Protein AF-A0A838UR52-F1 (afdb_monomer_lite)

Foldseek 3Di:
DDDPDPDPVVVVVVVVVVVVVCVVQLQQKKWKPQDDPDIFIWGNPDVVDTDGDPVRHPHPPPIDIGGSD

Sequence (69 aa):
MTTPTPSNTSLTNFSDALAGAVETAAQAVVSVNGRQRLSSTGVLWRAGIVVAADHTIEREDDLTVTLPD

Structure (mmCIF, N/CA/C/O backbone):
data_AF-A0A838UR52-F1
#
_entry.id   AF-A0A838UR52-F1
#
loop_
_atom_site.group_PDB
_atom_site.id
_atom_site.type_symbol
_atom_site.label_atom_id
_atom_site.label_alt_id
_atom_site.label_comp_id
_atom_site.label_asym_id
_atom_site.label_entity_id
_atom_site.label_seq_id
_atom_site.pdbx_PDB_ins_code
_atom_site.Cartn_x
_atom_site.Cartn_y
_atom_site.Cartn_z
_atom_site.occupancy
_atom_site.B_iso_or_equiv
_atom_site.auth_seq_id
_atom_site.auth_comp_id
_atom_site.auth_asym_id
_atom_site.auth_atom_id
_atom_site.pdbx_PDB_model_num
ATOM 1 N N . MET A 1 1 ? -31.411 17.751 33.345 1.00 46.34 1 MET A N 1
ATOM 2 C CA . MET A 1 1 ? -31.141 17.574 31.905 1.00 46.34 1 MET A CA 1
ATOM 3 C C . MET A 1 1 ? -29.637 17.413 31.761 1.00 46.34 1 MET A C 1
ATOM 5 O O . MET A 1 1 ? -28.920 18.400 31.783 1.00 46.34 1 MET A O 1
ATOM 9 N N . THR A 1 2 ? -29.149 16.176 31.817 1.00 45.69 2 THR A N 1
ATOM 10 C CA . THR A 1 2 ? -27.717 15.842 31.833 1.00 45.69 2 THR A CA 1
ATOM 11 C C . THR A 1 2 ? -27.294 15.490 30.414 1.00 45.69 2 THR A C 1
ATOM 13 O O . THR A 1 2 ? -27.722 14.476 29.872 1.00 45.69 2 THR A O 1
ATOM 16 N N . THR A 1 3 ? -26.502 16.353 29.789 1.00 54.94 3 THR A N 1
ATOM 17 C CA . THR A 1 3 ? -25.898 16.092 28.479 1.00 54.94 3 THR A CA 1
ATOM 18 C C . THR A 1 3 ? -24.839 14.996 28.649 1.00 54.94 3 THR A C 1
ATOM 20 O O . THR A 1 3 ? -23.964 15.165 29.500 1.00 54.94 3 THR A O 1
ATOM 23 N N . PRO A 1 4 ? -24.882 13.870 27.913 1.00 59.62 4 PRO A N 1
ATOM 24 C CA . PRO A 1 4 ? -23.796 12.901 27.956 1.00 59.62 4 PRO A CA 1
ATOM 25 C C . PRO A 1 4 ? -22.552 13.540 27.330 1.00 59.62 4 PRO A C 1
ATOM 27 O O . PRO A 1 4 ? -22.550 13.901 26.154 1.00 59.62 4 PRO A O 1
ATOM 30 N N . THR A 1 5 ? -21.501 13.722 28.126 1.00 61.62 5 THR A N 1
ATOM 31 C CA . THR A 1 5 ? -20.172 14.093 27.632 1.00 61.62 5 THR A CA 1
ATOM 32 C C . THR A 1 5 ? -19.739 13.040 26.608 1.00 61.62 5 THR A C 1
ATOM 34 O O . THR A 1 5 ? -19.760 11.857 26.960 1.00 61.62 5 THR A O 1
ATOM 37 N N . PRO A 1 6 ? -19.359 13.398 25.365 1.00 62.66 6 PRO A N 1
ATOM 38 C CA . PRO A 1 6 ? -18.803 12.429 24.433 1.00 62.66 6 PRO A CA 1
ATOM 39 C C . PRO A 1 6 ? -17.508 11.883 25.040 1.00 62.66 6 PRO A C 1
ATOM 41 O O . PRO A 1 6 ? -16.492 12.561 25.163 1.00 62.66 6 PRO A O 1
ATOM 44 N N . SER A 1 7 ? -17.621 10.656 25.527 1.00 61.09 7 SER A N 1
ATOM 45 C CA . SER A 1 7 ? -16.616 9.885 26.234 1.00 61.09 7 SER A CA 1
ATOM 46 C C . SER A 1 7 ? -15.398 9.676 25.344 1.00 61.09 7 SER A C 1
ATOM 48 O O . SER A 1 7 ? -15.553 9.121 24.257 1.00 61.09 7 SER A O 1
ATOM 50 N N . ASN A 1 8 ? -14.203 10.045 25.820 1.00 67.75 8 ASN A N 1
ATOM 51 C CA . ASN A 1 8 ? -12.897 9.745 25.207 1.00 67.75 8 ASN A CA 1
ATOM 52 C C . ASN A 1 8 ? -12.824 8.350 24.554 1.00 67.75 8 ASN A C 1
ATOM 54 O O . ASN A 1 8 ? -12.240 8.205 23.489 1.00 67.75 8 ASN A O 1
ATOM 58 N N . THR A 1 9 ? -13.504 7.357 25.133 1.00 80.50 9 THR A N 1
ATOM 59 C CA . THR A 1 9 ? -13.701 6.005 24.590 1.00 80.50 9 THR A CA 1
ATOM 60 C C . THR A 1 9 ? -14.145 5.967 23.122 1.00 80.50 9 THR A C 1
ATOM 62 O O . THR A 1 9 ? -13.674 5.122 22.376 1.00 80.50 9 THR A O 1
ATOM 65 N N . SER A 1 10 ? -15.007 6.879 22.661 1.00 88.69 10 SER A N 1
ATOM 66 C CA . SER A 1 10 ? -15.441 6.915 21.256 1.00 88.69 10 SER A CA 1
ATOM 67 C C . SER A 1 10 ? -14.315 7.325 20.307 1.00 88.69 10 SER A C 1
ATOM 69 O O . SER A 1 10 ? -14.237 6.797 19.201 1.00 88.69 10 SER A O 1
ATOM 71 N N . LEU A 1 11 ? -13.460 8.267 20.716 1.00 93.25 11 LEU A N 1
ATOM 72 C CA . LEU A 1 11 ? -12.313 8.705 19.918 1.00 93.25 11 LEU A CA 1
ATOM 73 C C . LEU A 1 11 ? -11.197 7.663 19.948 1.00 93.25 11 LEU A C 1
ATOM 75 O O . LEU A 1 11 ? -10.579 7.411 18.918 1.00 93.25 11 LEU A O 1
ATOM 79 N N . THR A 1 12 ? -10.976 7.030 21.102 1.00 94.62 12 THR A N 1
ATOM 80 C CA . THR A 1 12 ? -10.054 5.898 21.236 1.00 94.62 12 THR A CA 1
ATOM 81 C C . THR A 1 12 ? -10.464 4.759 20.309 1.00 94.62 12 THR A C 1
ATOM 83 O O . THR A 1 12 ? -9.682 4.386 19.447 1.00 94.62 12 THR A O 1
ATOM 86 N N . ASN A 1 13 ? -11.723 4.316 20.365 1.00 94.19 13 ASN A N 1
ATOM 87 C CA . ASN A 1 13 ? -12.221 3.243 19.499 1.00 94.19 13 ASN A CA 1
ATOM 88 C C . ASN A 1 13 ? -12.086 3.577 18.004 1.00 94.19 13 ASN A C 1
ATOM 90 O O . ASN A 1 13 ? -11.760 2.708 17.201 1.00 94.19 13 ASN A O 1
ATOM 94 N N . PHE A 1 14 ? -12.337 4.832 17.617 1.00 94.44 14 PHE A N 1
ATOM 95 C CA . PHE A 1 14 ? -12.122 5.280 16.240 1.00 94.44 14 PHE A CA 1
ATOM 96 C C . PHE A 1 14 ? -10.640 5.230 15.846 1.00 94.44 14 PHE A C 1
ATOM 98 O O . PHE A 1 14 ? -10.306 4.769 14.757 1.00 94.44 14 PHE A O 1
ATOM 105 N N . SER A 1 15 ? -9.760 5.693 16.734 1.00 96.38 15 SER A N 1
ATOM 106 C CA . SER A 1 15 ? -8.314 5.722 16.499 1.00 96.38 15 SER A CA 1
ATOM 107 C C . SER A 1 15 ? -7.748 4.309 16.366 1.00 96.38 15 SER A C 1
ATOM 109 O O . SER A 1 15 ? -6.963 4.059 15.456 1.00 96.38 15 SER A O 1
ATOM 111 N N . ASP A 1 16 ? -8.207 3.377 17.201 1.00 96.81 16 ASP A N 1
ATOM 112 C CA . ASP A 1 16 ? -7.815 1.967 17.149 1.00 96.81 16 ASP A CA 1
ATOM 113 C C . ASP A 1 16 ? -8.297 1.302 15.851 1.00 96.81 16 ASP A C 1
ATOM 115 O O . ASP A 1 16 ? -7.539 0.595 15.187 1.00 96.81 16 ASP A O 1
ATOM 119 N N . ALA A 1 17 ? -9.538 1.580 15.432 1.00 96.56 17 ALA A N 1
ATOM 120 C CA . ALA A 1 17 ? -10.062 1.087 14.159 1.00 96.56 17 ALA A CA 1
ATOM 121 C C . ALA A 1 17 ? -9.275 1.638 12.956 1.00 96.56 17 ALA A C 1
ATOM 123 O O . ALA A 1 17 ? -8.996 0.901 12.008 1.00 96.56 17 ALA A O 1
ATOM 124 N N . LEU A 1 18 ? -8.885 2.916 12.999 1.00 97.19 18 LEU A N 1
ATOM 125 C CA . LEU A 1 18 ? -8.045 3.526 11.971 1.00 97.19 18 LEU A CA 1
ATOM 126 C C . LEU A 1 18 ? -6.644 2.903 11.949 1.00 97.19 18 LEU A C 1
ATOM 128 O O . LEU A 1 18 ? -6.144 2.587 10.872 1.00 97.19 18 LEU A O 1
ATOM 132 N N . ALA A 1 19 ? -6.029 2.692 13.114 1.00 97.75 19 ALA A N 1
ATOM 133 C CA . ALA A 1 19 ? -4.723 2.051 13.219 1.00 97.75 19 ALA A CA 1
ATOM 134 C C . ALA A 1 19 ? -4.741 0.635 12.621 1.00 97.75 19 ALA A C 1
ATOM 136 O O . ALA A 1 19 ? -3.880 0.317 11.805 1.00 97.75 19 ALA A O 1
ATOM 137 N N . GLY A 1 20 ? -5.766 -0.170 12.925 1.00 97.44 20 GLY A N 1
ATOM 138 C CA . GLY A 1 20 ? -5.922 -1.509 12.343 1.00 97.44 20 GLY A CA 1
ATOM 139 C C . GLY A 1 20 ? -6.142 -1.496 10.823 1.00 97.44 20 GLY A C 1
ATOM 140 O O . GLY A 1 20 ? -5.607 -2.339 10.098 1.00 97.44 20 GLY A O 1
ATOM 141 N N . ALA A 1 21 ? -6.881 -0.507 10.309 1.00 96.94 21 ALA A N 1
ATOM 142 C CA . ALA A 1 21 ? -7.039 -0.324 8.866 1.00 96.94 21 ALA A CA 1
ATOM 143 C C . ALA A 1 21 ? -5.705 0.033 8.186 1.00 96.94 21 ALA A C 1
ATOM 145 O O . ALA A 1 21 ? -5.396 -0.506 7.123 1.00 96.94 21 ALA A O 1
ATOM 146 N N . VAL A 1 22 ? -4.902 0.904 8.806 1.00 96.06 22 VAL A N 1
ATOM 147 C CA . VAL A 1 22 ? -3.567 1.276 8.311 1.00 96.06 22 VAL A CA 1
ATOM 148 C C . VAL A 1 22 ? -2.610 0.090 8.359 1.00 96.06 22 VAL A C 1
ATOM 150 O O . VAL A 1 22 ? -1.911 -0.138 7.379 1.00 96.06 22 VAL A O 1
ATOM 153 N N . GLU A 1 23 ? -2.603 -0.689 9.441 1.00 95.38 23 GLU A N 1
ATOM 154 C CA . GLU A 1 23 ? -1.761 -1.884 9.579 1.00 95.38 23 GLU A CA 1
ATOM 155 C C . GLU A 1 23 ? -2.030 -2.896 8.458 1.00 95.38 23 GLU A C 1
ATOM 157 O O . GLU A 1 23 ? -1.100 -3.405 7.834 1.00 95.38 23 GLU A O 1
ATOM 162 N N . THR A 1 24 ? -3.305 -3.110 8.126 1.00 94.62 24 THR A N 1
ATOM 163 C CA . THR A 1 24 ? -3.698 -3.982 7.010 1.00 94.62 24 THR A CA 1
ATOM 164 C C . THR A 1 24 ? -3.294 -3.387 5.658 1.00 94.62 24 THR A C 1
ATO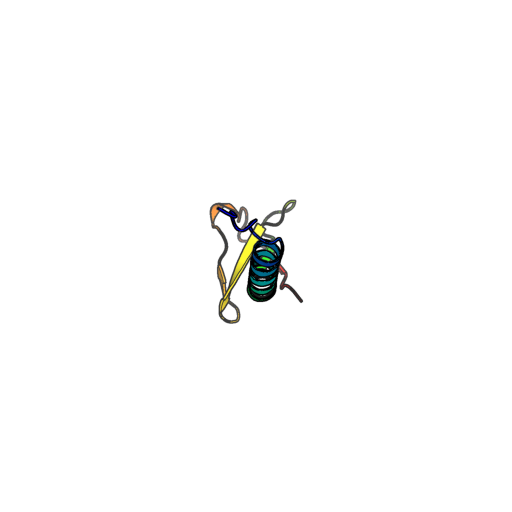M 166 O O . THR A 1 24 ? -2.758 -4.086 4.800 1.00 94.62 24 THR A O 1
ATOM 169 N N . ALA A 1 25 ? -3.542 -2.091 5.444 1.00 92.88 25 ALA A N 1
ATOM 170 C CA . ALA A 1 25 ? -3.261 -1.435 4.169 1.00 92.88 25 ALA A CA 1
ATOM 171 C C . ALA A 1 25 ? -1.756 -1.307 3.885 1.00 92.88 25 ALA A C 1
ATOM 173 O O . ALA A 1 25 ? -1.342 -1.439 2.734 1.00 92.88 25 ALA A O 1
ATOM 174 N N . ALA A 1 26 ? -0.936 -1.085 4.916 1.00 91.62 26 ALA A N 1
ATOM 175 C CA . ALA A 1 26 ? 0.507 -0.894 4.795 1.00 91.62 26 ALA A CA 1
ATOM 176 C C . ALA A 1 26 ? 1.213 -2.099 4.156 1.00 91.62 26 ALA A C 1
ATOM 178 O O . ALA A 1 26 ? 2.171 -1.908 3.414 1.00 91.62 26 ALA A O 1
ATOM 179 N N . GLN A 1 27 ? 0.691 -3.317 4.344 1.00 92.69 27 GLN A N 1
ATOM 180 C CA . GLN A 1 27 ? 1.220 -4.535 3.713 1.00 92.69 27 GLN A CA 1
ATOM 181 C C . GLN A 1 27 ? 1.097 -4.540 2.180 1.00 92.69 27 GLN A C 1
ATOM 183 O O . GLN A 1 27 ? 1.793 -5.292 1.503 1.00 92.69 27 GLN A O 1
ATOM 188 N N . ALA A 1 28 ? 0.217 -3.711 1.613 1.00 92.62 28 ALA A N 1
ATOM 189 C CA . ALA A 1 28 ? 0.059 -3.563 0.169 1.00 92.62 28 ALA A CA 1
ATOM 190 C C . ALA A 1 28 ? 0.760 -2.313 -0.385 1.00 92.62 28 ALA A C 1
ATOM 192 O O . ALA A 1 28 ? 0.779 -2.123 -1.600 1.00 92.62 28 ALA A O 1
ATOM 193 N N . VAL A 1 29 ? 1.321 -1.447 0.464 1.00 92.94 29 VAL A N 1
ATOM 194 C CA . VAL A 1 29 ? 2.006 -0.223 0.031 1.00 92.94 29 VAL A CA 1
ATOM 195 C C . VAL A 1 29 ? 3.472 -0.537 -0.249 1.00 92.94 29 VAL A C 1
ATOM 197 O O . VAL A 1 29 ? 4.162 -1.123 0.577 1.00 92.94 29 VAL A O 1
ATOM 200 N N . VAL A 1 30 ? 3.958 -0.124 -1.417 1.00 91.44 30 VAL A N 1
ATOM 201 C CA . VAL A 1 30 ? 5.340 -0.357 -1.857 1.00 91.44 30 VAL A CA 1
ATOM 202 C C . VAL A 1 30 ? 6.025 0.959 -2.205 1.00 91.44 30 VAL A C 1
ATOM 204 O O . VAL A 1 30 ? 5.380 1.909 -2.661 1.00 91.44 30 VAL A O 1
ATOM 207 N N . SER A 1 31 ? 7.344 1.013 -2.033 1.00 90.12 31 SER A N 1
ATOM 208 C CA . SER A 1 31 ? 8.149 2.123 -2.548 1.00 90.12 31 SER A CA 1
ATOM 209 C C . SER A 1 31 ? 8.510 1.854 -4.004 1.00 90.12 31 SER A C 1
ATOM 211 O O . SER A 1 31 ? 8.969 0.764 -4.341 1.00 90.12 31 SER A O 1
ATOM 213 N N . VAL A 1 32 ? 8.311 2.844 -4.868 1.00 87.69 32 VAL A N 1
ATOM 214 C CA . VAL A 1 32 ? 8.623 2.785 -6.297 1.00 87.69 32 VAL A CA 1
ATOM 215 C C . VAL A 1 32 ? 9.718 3.801 -6.592 1.00 87.69 32 VAL A C 1
ATOM 217 O O . VAL A 1 32 ? 9.516 5.01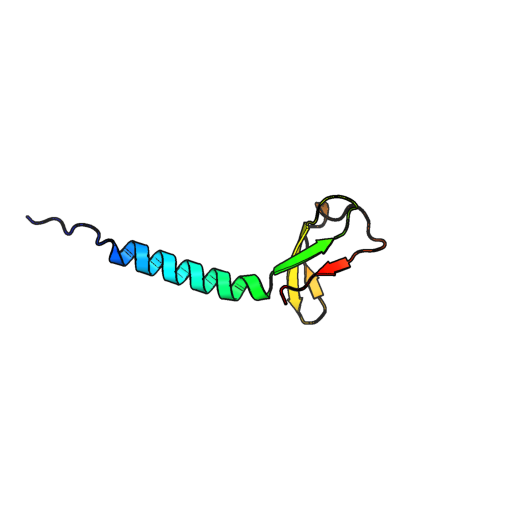1 -6.485 1.00 87.69 32 VAL A O 1
ATOM 220 N N . ASN A 1 33 ? 10.893 3.317 -6.971 1.00 83.94 33 ASN A N 1
ATOM 221 C CA . ASN A 1 33 ? 12.052 4.139 -7.284 1.00 83.94 33 ASN A CA 1
ATOM 222 C C . ASN A 1 33 ? 12.205 4.223 -8.808 1.00 83.94 33 ASN A C 1
ATOM 224 O O . ASN A 1 33 ? 12.858 3.382 -9.421 1.00 83.94 33 ASN A O 1
ATOM 228 N N . GLY A 1 34 ? 11.576 5.237 -9.409 1.00 71.31 34 GLY A N 1
ATOM 229 C CA . GLY A 1 34 ? 11.684 5.563 -10.842 1.00 71.31 34 GLY A CA 1
ATOM 230 C C . GLY A 1 34 ? 12.475 6.847 -11.135 1.00 71.31 34 GLY A C 1
ATOM 231 O O . GLY A 1 34 ? 12.456 7.338 -12.259 1.00 71.31 34 GLY A O 1
ATOM 232 N N . ARG A 1 35 ? 13.129 7.442 -10.123 1.00 68.62 35 ARG A N 1
ATOM 233 C CA . ARG A 1 35 ? 13.948 8.665 -10.252 1.00 68.62 35 ARG A CA 1
ATOM 234 C C . ARG A 1 35 ? 15.142 8.650 -9.298 1.00 68.62 35 ARG A C 1
ATOM 236 O O . ARG A 1 35 ? 15.103 8.032 -8.240 1.00 68.62 35 ARG A O 1
ATOM 243 N N . GLN A 1 36 ? 16.189 9.398 -9.642 1.00 62.56 36 GLN A N 1
ATOM 244 C CA . GLN A 1 36 ? 17.495 9.350 -8.968 1.00 62.56 36 GLN A CA 1
ATOM 245 C C . GLN A 1 36 ? 17.517 9.937 -7.541 1.00 62.56 36 GLN A C 1
ATOM 247 O O . GLN A 1 36 ? 18.485 9.728 -6.815 1.00 62.56 36 GLN A O 1
ATOM 252 N N . ARG A 1 37 ? 16.499 10.707 -7.127 1.00 62.97 37 ARG A N 1
ATOM 253 C CA . ARG A 1 37 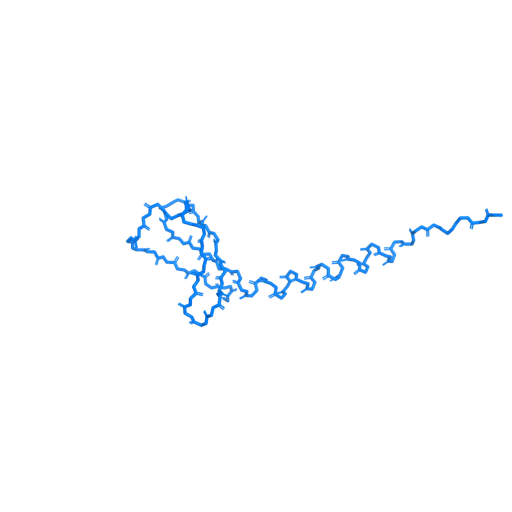? 16.544 11.463 -5.857 1.00 62.97 37 ARG A CA 1
ATOM 254 C C . ARG A 1 37 ? 15.396 11.229 -4.892 1.00 62.97 37 ARG A C 1
ATOM 256 O O . ARG A 1 37 ? 15.504 11.661 -3.749 1.00 62.97 37 ARG A O 1
ATOM 263 N N . LEU A 1 38 ? 14.266 10.696 -5.336 1.00 64.12 38 LEU A N 1
ATOM 264 C CA . LEU A 1 38 ? 13.041 10.868 -4.563 1.00 64.12 38 LEU A CA 1
ATOM 265 C C . LEU A 1 38 ? 12.145 9.661 -4.881 1.00 64.12 38 LEU A C 1
ATOM 267 O O . LEU A 1 38 ? 11.895 9.333 -6.029 1.00 64.12 38 LEU A O 1
ATOM 271 N N . SER A 1 39 ? 11.760 8.878 -3.89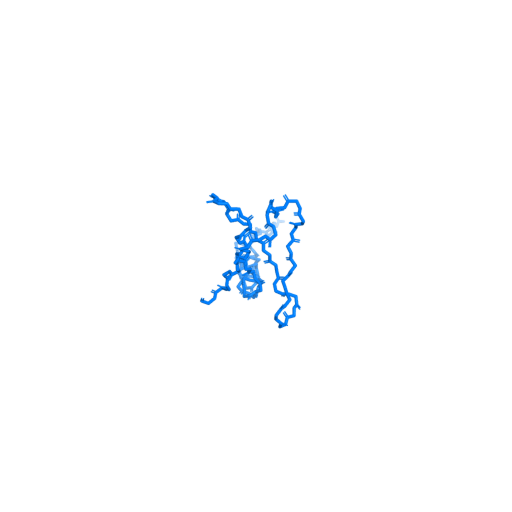0 1.00 73.12 39 SER A N 1
ATOM 272 C CA . SER A 1 39 ? 10.941 7.691 -4.156 1.00 73.12 39 SER A CA 1
ATOM 273 C C . SER A 1 39 ? 9.486 8.115 -4.339 1.00 73.12 39 SER A C 1
ATOM 275 O O . SER A 1 39 ? 9.076 9.186 -3.878 1.00 73.12 39 SER A O 1
ATOM 277 N N . SER A 1 40 ? 8.720 7.314 -5.059 1.00 85.56 40 SER A N 1
ATOM 278 C CA . SER A 1 40 ? 7.267 7.429 -5.153 1.00 85.56 40 SER A CA 1
ATOM 279 C C . SER A 1 40 ? 6.642 6.227 -4.456 1.00 85.56 40 SER A C 1
ATOM 281 O O . SER A 1 40 ? 7.344 5.334 -3.984 1.00 85.56 40 SER A O 1
ATOM 283 N N . THR A 1 41 ? 5.321 6.206 -4.345 1.00 88.62 41 THR A N 1
ATOM 284 C CA . THR A 1 41 ? 4.588 5.098 -3.724 1.00 88.62 41 THR A CA 1
ATOM 285 C C . THR A 1 41 ? 3.712 4.400 -4.750 1.00 88.62 41 THR A C 1
ATOM 287 O O . THR A 1 41 ? 3.220 5.017 -5.696 1.00 88.62 41 THR A O 1
ATOM 290 N N . GLY A 1 42 ? 3.516 3.104 -4.548 1.00 90.94 42 GLY A N 1
ATOM 291 C CA . GLY A 1 42 ? 2.598 2.280 -5.319 1.00 90.94 42 GLY A CA 1
ATOM 292 C C . GLY A 1 42 ? 1.820 1.330 -4.419 1.00 90.94 42 GLY A C 1
ATOM 293 O O . GLY A 1 42 ? 2.093 1.215 -3.223 1.00 90.94 42 GLY A O 1
ATOM 294 N N . VAL A 1 43 ? 0.851 0.640 -5.012 1.00 93.62 43 VAL A N 1
ATOM 295 C CA . VAL A 1 43 ? 0.036 -0.378 -4.344 1.00 93.62 43 VAL A CA 1
ATOM 296 C C . VAL A 1 43 ? 0.200 -1.713 -5.060 1.00 93.62 43 VAL A C 1
ATOM 298 O O . VAL A 1 43 ? 0.047 -1.790 -6.280 1.00 93.62 43 VAL A O 1
ATOM 301 N N . LEU A 1 44 ? 0.482 -2.773 -4.305 1.00 92.75 44 LEU A N 1
ATOM 302 C CA . LEU A 1 44 ? 0.470 -4.148 -4.786 1.00 92.75 44 LEU A CA 1
ATOM 303 C C . LEU A 1 44 ? -0.979 -4.565 -5.079 1.00 92.75 44 LEU A C 1
ATOM 305 O O . LEU A 1 44 ? -1.770 -4.810 -4.172 1.00 92.75 44 LEU A O 1
ATOM 309 N N . TRP A 1 45 ? -1.336 -4.636 -6.359 1.00 90.62 45 TRP A N 1
ATOM 310 C CA . TRP A 1 45 ? -2.690 -4.985 -6.798 1.00 90.62 45 TRP A CA 1
ATOM 311 C C . TRP A 1 45 ? -2.898 -6.498 -6.875 1.00 90.62 45 TRP A C 1
ATOM 313 O O . TRP A 1 45 ? -3.956 -7.022 -6.527 1.00 90.62 45 TRP A O 1
ATOM 323 N N . ARG A 1 46 ? -1.877 -7.207 -7.364 1.00 90.12 46 ARG A N 1
ATOM 324 C CA . ARG A 1 46 ? -1.807 -8.670 -7.456 1.00 90.12 46 ARG A CA 1
ATOM 325 C C . ARG A 1 46 ? -0.359 -9.106 -7.305 1.00 90.12 46 ARG A C 1
ATOM 327 O O . ARG A 1 46 ? 0.546 -8.285 -7.421 1.00 90.12 46 ARG A O 1
ATOM 334 N N . ALA A 1 47 ? -0.135 -10.403 -7.116 1.00 86.69 47 ALA A N 1
ATOM 335 C CA . ALA A 1 47 ? 1.208 -10.970 -7.135 1.00 86.69 47 ALA A CA 1
ATOM 336 C C . ALA A 1 47 ? 1.966 -10.521 -8.400 1.00 86.69 47 ALA A C 1
ATOM 338 O O . ALA A 1 47 ? 1.524 -10.782 -9.519 1.00 86.69 47 ALA A O 1
ATOM 339 N N . GLY A 1 48 ? 3.073 -9.801 -8.201 1.00 87.62 48 GLY A N 1
ATOM 340 C CA . GLY A 1 48 ? 3.906 -9.264 -9.279 1.00 87.62 48 GLY A CA 1
ATOM 341 C C . GLY A 1 48 ? 3.348 -8.043 -10.023 1.00 87.62 48 GLY A C 1
ATOM 342 O O . GLY A 1 48 ? 3.960 -7.632 -11.002 1.00 87.62 48 GLY A O 1
ATOM 343 N N . ILE A 1 49 ? 2.222 -7.453 -9.597 1.00 91.69 49 ILE A N 1
ATOM 344 C CA . ILE A 1 49 ? 1.617 -6.272 -10.239 1.00 91.69 49 ILE A CA 1
ATOM 345 C C . ILE A 1 49 ? 1.496 -5.128 -9.232 1.00 91.69 49 ILE A C 1
ATOM 347 O O . ILE A 1 49 ? 0.716 -5.210 -8.280 1.00 91.69 49 ILE A O 1
ATOM 351 N N . VAL A 1 50 ? 2.211 -4.035 -9.499 1.00 91.25 50 VAL A N 1
ATOM 352 C CA . VAL A 1 50 ? 2.151 -2.781 -8.736 1.00 91.25 50 VAL A CA 1
ATOM 353 C C . VAL A 1 50 ? 1.475 -1.704 -9.574 1.00 91.25 50 VAL A C 1
ATOM 355 O O . VAL A 1 50 ? 1.787 -1.537 -10.750 1.00 91.25 50 VAL A O 1
ATOM 358 N N . VAL A 1 51 ? 0.564 -0.958 -8.956 1.00 91.88 51 VAL A N 1
ATOM 359 C CA . VAL A 1 51 ? -0.065 0.227 -9.541 1.00 91.88 51 VAL A CA 1
ATOM 360 C C . VAL A 1 51 ? 0.547 1.460 -8.891 1.00 91.88 51 VAL A C 1
ATOM 362 O O . VAL A 1 51 ? 0.485 1.618 -7.673 1.00 91.88 51 VAL A O 1
ATOM 365 N N . ALA A 1 52 ? 1.134 2.331 -9.704 1.00 90.00 52 ALA A N 1
ATOM 366 C CA . ALA A 1 52 ? 1.684 3.611 -9.282 1.00 90.00 52 ALA A CA 1
ATOM 367 C C . ALA A 1 52 ? 1.097 4.734 -10.139 1.00 90.00 52 ALA A C 1
ATOM 369 O O . ALA A 1 52 ? 0.563 4.498 -11.224 1.00 90.00 52 ALA A O 1
ATOM 370 N N . ALA A 1 53 ? 1.173 5.961 -9.636 1.00 87.94 53 ALA A N 1
ATOM 371 C CA . ALA A 1 53 ? 0.753 7.116 -10.409 1.00 87.94 53 ALA A CA 1
ATOM 372 C C . ALA A 1 53 ? 1.761 7.383 -11.537 1.00 87.94 53 ALA A C 1
ATOM 374 O O . ALA A 1 53 ? 2.946 7.578 -11.273 1.00 87.94 53 ALA A O 1
ATOM 375 N N . ASP A 1 54 ? 1.272 7.432 -12.774 1.00 83.44 54 ASP A N 1
ATOM 376 C CA . ASP A 1 54 ? 2.077 7.617 -13.989 1.00 83.44 54 ASP A CA 1
ATOM 377 C C . ASP A 1 54 ? 3.027 8.826 -13.899 1.00 83.44 54 ASP A C 1
ATOM 379 O O . ASP A 1 54 ? 4.239 8.679 -14.013 1.00 83.44 54 ASP A O 1
ATOM 383 N N . HIS A 1 55 ? 2.502 9.994 -13.508 1.00 83.44 55 HIS A N 1
ATOM 384 C CA . HIS A 1 55 ? 3.271 11.241 -13.370 1.00 83.44 55 HIS A CA 1
ATOM 385 C C . HIS A 1 55 ? 4.396 11.201 -12.318 1.00 83.44 55 HIS A C 1
ATOM 387 O O . HIS A 1 55 ? 5.125 12.178 -12.156 1.00 83.44 55 HIS A O 1
ATOM 393 N N . THR A 1 56 ? 4.503 10.119 -11.548 1.00 77.38 56 THR A N 1
ATOM 394 C CA . THR A 1 56 ? 5.548 9.937 -10.536 1.00 77.38 56 THR A CA 1
ATOM 395 C C . THR A 1 56 ? 6.739 9.119 -11.042 1.00 77.38 56 THR A C 1
ATOM 397 O O . THR A 1 56 ? 7.730 8.985 -10.317 1.00 77.38 56 THR A O 1
ATOM 400 N N . ILE A 1 57 ? 6.646 8.586 -12.264 1.00 76.12 57 ILE A N 1
ATOM 401 C CA . ILE A 1 57 ? 7.676 7.803 -12.943 1.00 76.12 57 ILE A CA 1
ATOM 402 C C . ILE A 1 57 ? 8.300 8.694 -14.023 1.00 76.12 57 ILE A C 1
ATOM 404 O O . ILE A 1 57 ? 7.701 8.956 -15.058 1.00 76.12 57 ILE A O 1
ATO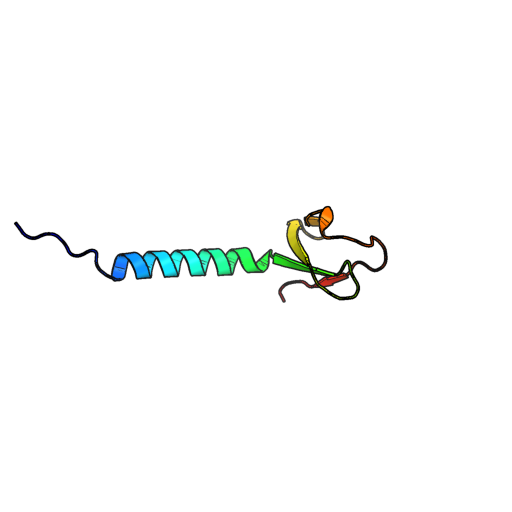M 408 N N . GLU A 1 58 ? 9.507 9.198 -13.765 1.00 71.44 58 GLU A N 1
ATOM 409 C CA . GLU A 1 58 ? 10.239 10.054 -14.717 1.00 71.44 58 GLU A CA 1
ATOM 410 C C . GLU A 1 58 ? 11.087 9.239 -15.704 1.00 71.44 58 GLU A C 1
ATOM 412 O O . GLU A 1 58 ? 11.442 9.734 -16.774 1.00 71.44 58 GLU A O 1
ATOM 417 N N . ARG A 1 59 ? 11.434 7.998 -15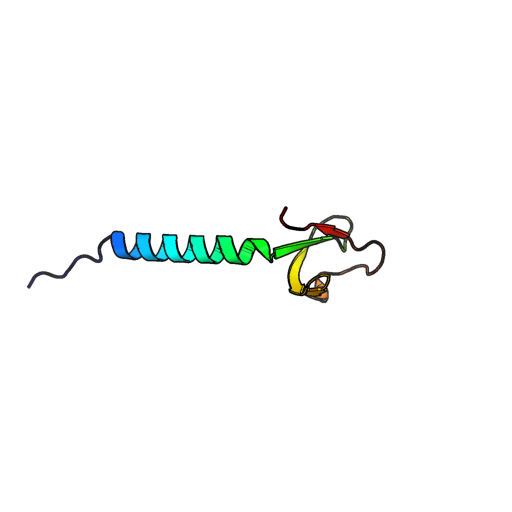.346 1.00 68.56 59 ARG A N 1
ATOM 418 C CA . ARG A 1 59 ? 12.243 7.099 -16.164 1.00 68.56 59 ARG A CA 1
ATOM 419 C C . ARG A 1 59 ? 11.734 5.668 -16.029 1.00 68.56 59 ARG A C 1
ATOM 421 O O . ARG A 1 59 ? 11.530 5.178 -14.922 1.00 68.56 59 ARG A O 1
ATOM 428 N N . GLU A 1 60 ? 11.538 5.021 -17.170 1.00 68.38 60 GLU A N 1
ATOM 429 C CA . GLU A 1 60 ? 11.052 3.638 -17.257 1.00 68.38 60 GLU A CA 1
ATOM 430 C C . GLU A 1 60 ? 12.203 2.614 -17.163 1.00 68.38 60 GLU A C 1
ATOM 432 O O . GLU A 1 60 ? 11.976 1.452 -16.829 1.00 68.38 60 GLU A O 1
ATOM 437 N N . ASP A 1 61 ? 13.446 3.061 -17.378 1.00 68.00 61 ASP A N 1
ATOM 438 C CA . ASP A 1 61 ? 14.664 2.262 -17.210 1.00 68.00 61 ASP A CA 1
ATOM 439 C C . ASP A 1 61 ? 15.144 2.248 -15.745 1.00 68.00 61 ASP A C 1
ATOM 441 O O . ASP A 1 61 ? 15.195 3.295 -15.092 1.00 68.00 61 ASP A O 1
ATOM 445 N N . ASP A 1 62 ? 15.595 1.081 -15.267 1.00 72.38 62 ASP A N 1
ATOM 446 C CA . ASP A 1 62 ? 16.111 0.828 -13.905 1.00 72.38 62 ASP A CA 1
ATOM 447 C C . ASP A 1 62 ? 15.095 1.044 -12.766 1.00 72.38 62 ASP A C 1
ATOM 449 O O . ASP A 1 62 ? 15.455 1.381 -11.634 1.00 72.38 62 ASP A O 1
ATOM 453 N N . LEU A 1 63 ? 13.808 0.828 -13.047 1.00 81.31 63 LEU A N 1
ATOM 454 C CA . LEU A 1 63 ? 12.743 0.983 -12.061 1.00 81.31 63 LEU A CA 1
ATOM 455 C C . LEU A 1 63 ? 12.811 -0.129 -11.004 1.00 81.31 63 LEU A C 1
ATOM 457 O O . LEU A 1 63 ? 12.674 -1.315 -11.310 1.00 81.31 63 LEU A O 1
ATOM 461 N N . THR A 1 64 ? 13.019 0.253 -9.743 1.00 85.12 64 THR A N 1
ATOM 462 C CA . THR A 1 64 ? 13.104 -0.698 -8.623 1.00 85.12 64 THR A CA 1
ATOM 463 C C . THR A 1 64 ? 11.944 -0.513 -7.656 1.00 85.12 64 THR A C 1
ATOM 465 O O . THR A 1 64 ? 11.529 0.608 -7.362 1.00 85.12 64 THR A O 1
ATOM 468 N N . VAL A 1 65 ? 11.419 -1.625 -7.143 1.00 87.75 65 VAL A N 1
ATOM 469 C CA . VAL A 1 65 ? 10.329 -1.641 -6.162 1.00 87.75 65 VAL A CA 1
ATOM 470 C C . VAL A 1 65 ? 10.846 -2.214 -4.849 1.00 87.75 65 VAL A C 1
ATOM 472 O O . VAL A 1 65 ? 11.479 -3.269 -4.841 1.00 87.75 65 VAL A O 1
ATOM 475 N N . THR A 1 66 ? 10.557 -1.535 -3.743 1.00 88.81 66 THR A N 1
ATOM 476 C CA . THR A 1 66 ? 10.805 -2.037 -2.388 1.00 88.81 66 THR A CA 1
ATOM 477 C C . THR A 1 66 ? 9.477 -2.470 -1.780 1.00 88.81 66 THR A C 1
ATOM 479 O O . THR A 1 66 ? 8.555 -1.658 -1.656 1.00 88.81 66 THR A O 1
ATOM 482 N N . LEU A 1 67 ? 9.382 -3.758 -1.449 1.00 86.62 67 LEU A N 1
ATOM 483 C CA . LEU A 1 67 ? 8.249 -4.334 -0.730 1.00 86.62 67 LEU A CA 1
ATOM 484 C C . LEU A 1 67 ? 8.297 -3.931 0.758 1.00 86.62 67 LEU A C 1
ATOM 486 O O . LEU A 1 67 ? 9.356 -3.518 1.227 1.00 86.62 67 LEU A O 1
ATOM 490 N N . PRO A 1 68 ? 7.167 -4.000 1.482 1.00 79.12 68 PRO A N 1
ATOM 491 C CA . PRO A 1 68 ? 7.089 -3.570 2.880 1.00 79.12 68 PRO A CA 1
ATOM 492 C C . PRO A 1 68 ? 7.802 -4.480 3.903 1.00 79.12 68 PRO A C 1
ATOM 494 O O . PRO A 1 68 ? 7.866 -4.083 5.066 1.00 79.12 68 PRO A O 1
ATOM 497 N N . ASP A 1 69 ? 8.327 -5.642 3.491 1.00 72.00 69 ASP A N 1
ATOM 498 C CA . ASP A 1 69 ? 9.082 -6.593 4.335 1.00 72.00 69 ASP A CA 1
ATOM 499 C C . ASP A 1 69 ? 10.592 -6.292 4.408 1.00 72.00 69 ASP A C 1
ATOM 501 O O . ASP A 1 69 ? 11.194 -5.964 3.355 1.00 72.00 69 ASP A O 1
#

Secondary structure (DSSP, 8-state):
--PPP--HHHHHHHHHHHHHHHHHHHTTEEEEE-SSS--EEEEEEETTEEEE-GGG-S-STT-EEE---

Radius of gyration: 19.15 Å; chains: 1; bounding box: 49×28×49 Å

pLDDT: mean 82.58, std 13.28, range [45.69, 97.75]